Protein AF-A0A2M9JCI6-F1 (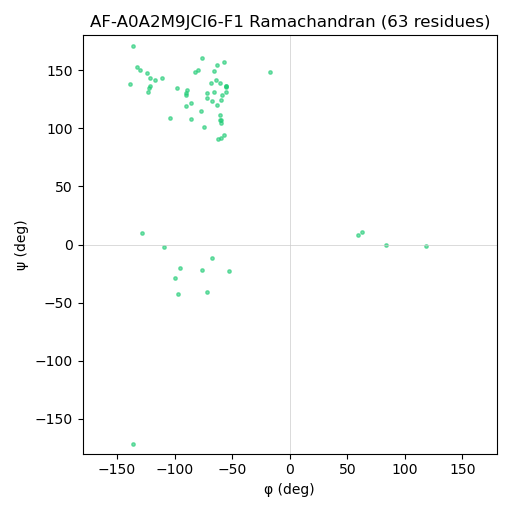afdb_monomer)

Sequence (65 aa):
MTASETQTVEGAWEYVTYAPAGSRCCACMQPIRALEPVRRGSIGRALEPSVVVYRHADKCPATQR

Secondary structure (DSSP, 8-state):
---------TT--EEEEEPPTT-BBTTT-PBPPTT-EEEEEEEEETTEEEEEEEEETTTS-S---

Radius of gyration: 13.64 Å; Cα contacts (8 Å, |Δi|>4): 97; chains: 1; bounding box: 43×26×30 Å

Mean predicted aligned error: 10.01 Å

pLDDT: mean 76.89, std 15.96, range [38.47, 93.62]

Structure (mmCIF, N/CA/C/O backbone):
data_AF-A0A2M9JCI6-F1
#
_entry.id   AF-A0A2M9JCI6-F1
#
loop_
_atom_site.group_PDB
_atom_site.id
_atom_site.type_symbol
_atom_site.label_atom_id
_atom_site.label_alt_id
_atom_site.label_comp_id
_atom_site.label_asym_id
_atom_site.label_entity_id
_atom_site.label_seq_id
_atom_site.pdbx_PDB_ins_code
_atom_site.Cartn_x
_atom_site.Cartn_y
_atom_site.Cartn_z
_atom_site.occupancy
_atom_site.B_iso_or_equiv
_atom_site.auth_seq_id
_atom_site.auth_comp_id
_atom_site.auth_asy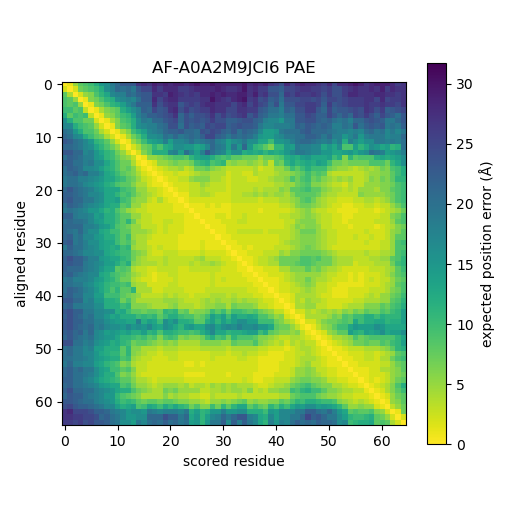m_id
_atom_site.auth_atom_id
_atom_site.pdbx_PDB_model_num
ATOM 1 N N . MET A 1 1 ? 32.007 -14.991 -9.922 1.00 38.62 1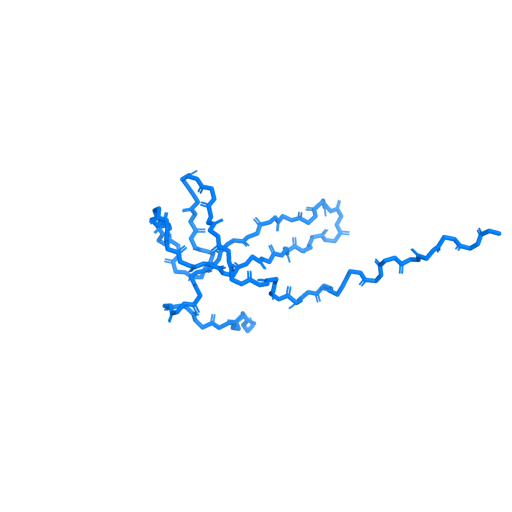 ME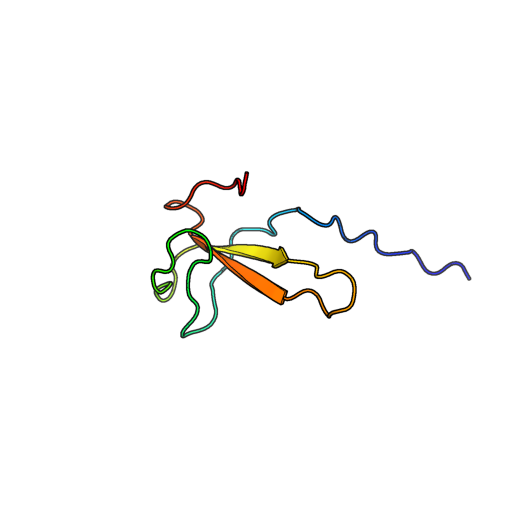T A N 1
ATOM 2 C CA . MET A 1 1 ? 31.199 -14.301 -8.896 1.00 38.62 1 MET A CA 1
ATOM 3 C C . MET A 1 1 ? 29.865 -13.974 -9.549 1.00 38.62 1 MET A C 1
ATOM 5 O O . MET A 1 1 ? 29.762 -12.965 -10.227 1.00 38.62 1 MET A O 1
ATOM 9 N N . THR A 1 2 ? 28.904 -14.895 -9.501 1.00 38.47 2 THR A N 1
ATOM 10 C CA . THR A 1 2 ? 27.581 -14.713 -10.114 1.00 38.47 2 THR A CA 1
ATOM 11 C C . THR A 1 2 ? 26.701 -13.974 -9.119 1.00 38.47 2 THR A C 1
ATOM 13 O O . THR A 1 2 ? 26.366 -14.523 -8.071 1.00 38.47 2 THR A O 1
ATOM 16 N N . ALA A 1 3 ? 26.409 -12.706 -9.405 1.00 49.97 3 ALA A N 1
ATOM 17 C CA . ALA A 1 3 ? 25.424 -11.946 -8.656 1.00 49.97 3 ALA A CA 1
ATOM 18 C C . ALA A 1 3 ? 24.065 -12.623 -8.856 1.00 49.97 3 ALA A C 1
ATOM 20 O O . ALA A 1 3 ? 23.622 -12.798 -9.987 1.00 49.97 3 ALA A O 1
ATOM 21 N N . SER A 1 4 ? 23.453 -13.061 -7.759 1.00 48.94 4 SER A N 1
ATOM 22 C CA . SER A 1 4 ? 22.093 -13.579 -7.755 1.00 48.94 4 SER A CA 1
ATOM 23 C C . SER A 1 4 ? 21.164 -12.479 -8.260 1.00 48.94 4 SER A C 1
ATOM 25 O O . SER A 1 4 ? 20.938 -11.491 -7.564 1.00 48.94 4 SER A O 1
ATOM 27 N N . GLU A 1 5 ? 20.665 -12.630 -9.484 1.00 54.34 5 GLU A N 1
ATOM 28 C CA . GLU A 1 5 ? 19.573 -11.821 -10.009 1.00 54.34 5 GLU A CA 1
ATOM 29 C C . GLU A 1 5 ? 18.364 -12.039 -9.103 1.00 54.34 5 GLU A C 1
ATOM 31 O O . GLU A 1 5 ? 17.728 -13.094 -9.101 1.00 54.34 5 GLU A O 1
ATOM 36 N N . THR A 1 6 ? 18.093 -11.043 -8.265 1.00 54.97 6 THR A N 1
ATOM 37 C CA . THR A 1 6 ? 16.878 -10.952 -7.468 1.00 54.97 6 THR A CA 1
ATOM 38 C C . THR A 1 6 ? 15.713 -10.858 -8.443 1.00 54.97 6 THR A C 1
ATOM 40 O O . THR A 1 6 ? 15.350 -9.770 -8.892 1.00 54.97 6 THR A O 1
ATOM 43 N N . GLN A 1 7 ? 15.158 -12.013 -8.812 1.00 51.03 7 GLN A N 1
ATOM 44 C CA . GLN A 1 7 ? 13.924 -12.127 -9.571 1.00 51.03 7 GLN A CA 1
ATOM 45 C C . GLN A 1 7 ? 12.819 -11.464 -8.745 1.00 51.03 7 GLN A C 1
ATOM 47 O O . GLN A 1 7 ? 12.215 -12.060 -7.855 1.00 51.03 7 GLN A O 1
A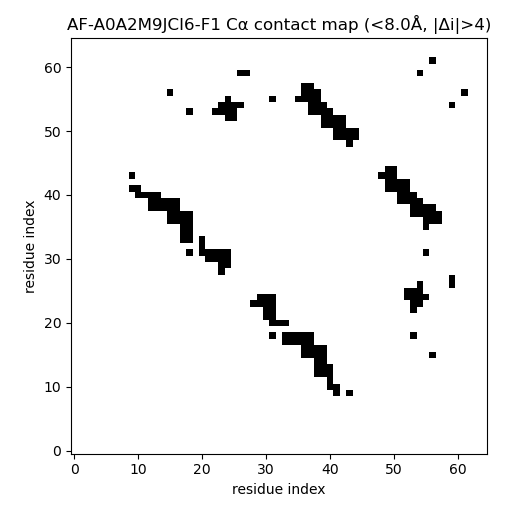TOM 52 N N . THR A 1 8 ? 12.620 -10.173 -8.994 1.00 55.06 8 THR A N 1
ATOM 53 C CA . THR A 1 8 ? 11.533 -9.397 -8.419 1.00 55.06 8 THR A CA 1
ATOM 54 C C . THR A 1 8 ? 10.301 -9.846 -9.176 1.00 55.06 8 THR A C 1
ATOM 56 O O . THR A 1 8 ? 10.128 -9.502 -10.339 1.00 55.06 8 THR A O 1
ATOM 59 N N . VAL A 1 9 ? 9.507 -10.710 -8.552 1.00 56.72 9 VAL A N 1
ATOM 60 C CA . VAL A 1 9 ? 8.220 -11.164 -9.076 1.00 56.72 9 VAL A CA 1
ATOM 61 C C . VAL A 1 9 ? 7.323 -9.947 -9.325 1.00 56.72 9 VAL A C 1
ATOM 63 O O . VAL A 1 9 ? 6.662 -9.441 -8.418 1.00 56.72 9 VAL A O 1
ATOM 66 N N . GLU A 1 10 ? 7.328 -9.441 -10.557 1.00 51.59 10 GLU A N 1
ATOM 67 C CA . GLU A 1 10 ? 6.417 -8.393 -11.004 1.00 51.59 10 GLU A CA 1
ATOM 68 C C . GLU A 1 10 ? 4.982 -8.920 -10.868 1.00 51.59 10 GLU A C 1
ATOM 70 O O . GLU A 1 10 ? 4.554 -9.811 -11.599 1.00 51.59 10 GLU A O 1
ATOM 75 N N . GLY A 1 11 ? 4.252 -8.412 -9.871 1.00 55.91 11 GLY A N 1
ATOM 76 C CA . GLY A 1 11 ? 2.848 -8.759 -9.631 1.00 55.91 11 GLY A CA 1
ATOM 77 C C . GLY A 1 11 ? 2.534 -9.431 -8.293 1.00 55.91 11 GLY A C 1
ATOM 78 O O . GLY A 1 11 ? 1.359 -9.672 -8.009 1.00 55.91 11 GLY A O 1
ATOM 79 N N . ALA A 1 12 ? 3.520 -9.700 -7.432 1.00 57.00 12 ALA A N 1
ATOM 80 C CA . ALA A 1 12 ? 3.222 -10.112 -6.062 1.00 57.00 12 ALA A CA 1
ATOM 81 C C . ALA A 1 12 ? 2.811 -8.883 -5.236 1.00 57.00 12 ALA A C 1
ATOM 83 O O . ALA A 1 12 ? 3.615 -7.981 -5.014 1.00 57.00 12 ALA A O 1
ATOM 84 N N . TRP A 1 13 ? 1.557 -8.830 -4.770 1.00 63.12 13 TRP A N 1
ATOM 85 C CA . TRP A 1 13 ? 1.199 -7.897 -3.701 1.00 63.12 13 TRP A CA 1
ATOM 86 C C . TRP A 1 13 ? 2.048 -8.242 -2.484 1.00 63.12 13 TRP A C 1
ATOM 88 O O . TRP A 1 13 ? 1.873 -9.302 -1.879 1.00 63.12 13 TRP A O 1
ATOM 98 N N . GLU A 1 14 ? 2.966 -7.351 -2.141 1.00 64.50 14 GLU A N 1
ATOM 99 C CA . GLU A 1 14 ? 3.744 -7.471 -0.924 1.00 64.50 14 GLU A CA 1
ATOM 100 C C . GLU A 1 14 ? 2.782 -7.363 0.267 1.00 64.50 14 GLU A C 1
ATOM 102 O O . GLU A 1 14 ? 1.781 -6.639 0.206 1.00 64.50 14 GLU A O 1
ATOM 107 N N . TYR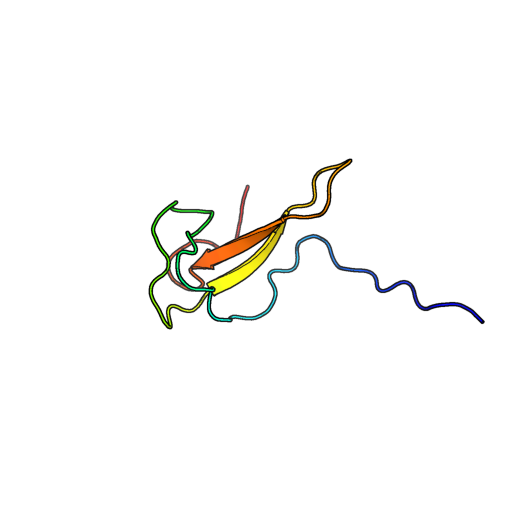 A 1 15 ? 3.065 -8.174 1.290 1.00 69.00 15 TYR A N 1
ATOM 108 C CA . TYR A 1 15 ? 2.457 -8.244 2.623 1.00 69.00 15 TYR A CA 1
ATOM 109 C C . TYR A 1 15 ? 1.633 -7.015 3.057 1.00 69.00 15 TYR A C 1
ATOM 111 O O . TYR A 1 15 ? 1.931 -5.864 2.738 1.00 69.00 15 TYR A O 1
ATOM 119 N N . VAL A 1 16 ? 0.599 -7.253 3.868 1.00 76.19 16 VAL A N 1
ATOM 120 C CA . VAL A 1 16 ? -0.217 -6.159 4.410 1.00 76.19 16 VAL A CA 1
ATOM 121 C C . VAL A 1 16 ? 0.666 -5.211 5.234 1.00 76.19 16 VAL A C 1
ATOM 123 O O . VAL A 1 16 ? 1.351 -5.633 6.162 1.00 76.19 16 VAL A O 1
ATOM 126 N N . THR A 1 17 ? 0.653 -3.932 4.870 1.00 84.94 17 THR A N 1
ATOM 127 C CA . THR A 1 17 ? 1.435 -2.844 5.472 1.00 84.94 17 THR A CA 1
ATOM 128 C C . THR A 1 17 ? 0.552 -1.607 5.673 1.00 84.94 17 THR A C 1
ATOM 130 O O . THR A 1 17 ? -0.661 -1.670 5.471 1.00 84.94 17 THR A O 1
ATOM 133 N N . TYR A 1 18 ? 1.140 -0.474 6.056 1.00 83.88 18 TYR A N 1
ATOM 134 C CA . TYR A 1 18 ? 0.471 0.824 6.150 1.00 83.88 18 TYR A CA 1
ATOM 135 C C . TYR A 1 18 ? 0.987 1.785 5.075 1.00 83.88 18 TYR A C 1
ATOM 137 O O . TYR A 1 18 ? 2.173 1.787 4.740 1.00 83.88 18 TYR A O 1
ATOM 145 N N . ALA A 1 19 ? 0.093 2.606 4.522 1.00 87.00 19 ALA A N 1
ATOM 146 C CA . ALA A 1 19 ? 0.460 3.595 3.514 1.00 87.00 19 ALA A CA 1
ATOM 147 C C . ALA A 1 19 ? 1.020 4.878 4.161 1.00 87.00 19 ALA A C 1
ATOM 149 O O . ALA A 1 19 ? 0.572 5.257 5.248 1.00 87.00 19 ALA A O 1
ATOM 150 N N . PRO A 1 20 ? 1.948 5.591 3.496 1.00 87.25 20 PRO A N 1
ATOM 151 C CA . PRO A 1 20 ? 2.390 6.902 3.953 1.00 87.25 20 PRO A CA 1
ATOM 152 C C . PRO A 1 20 ? 1.235 7.913 3.933 1.00 87.25 20 PRO A C 1
ATOM 154 O O . PRO A 1 20 ? 0.281 7.783 3.156 1.00 87.25 20 PRO A O 1
ATOM 157 N N . ALA A 1 21 ? 1.329 8.938 4.782 1.00 87.44 21 ALA A N 1
ATOM 158 C CA . ALA A 1 21 ? 0.310 9.978 4.887 1.00 87.44 21 ALA A CA 1
ATOM 159 C C . ALA A 1 21 ? 0.033 10.637 3.522 1.00 87.44 21 ALA A C 1
ATOM 161 O O . ALA A 1 21 ? 0.954 10.939 2.766 1.00 87.44 21 ALA A O 1
ATOM 162 N N . GLY A 1 22 ? -1.248 10.846 3.206 1.00 88.94 22 GLY A N 1
ATOM 163 C CA . GLY A 1 22 ? -1.682 11.414 1.924 1.00 88.94 22 GLY A CA 1
ATOM 164 C C . GLY A 1 22 ? -1.808 10.406 0.775 1.00 88.94 22 GLY A C 1
ATOM 165 O O . GLY A 1 22 ? -2.227 10.787 -0.318 1.00 88.94 22 GLY A O 1
ATOM 166 N N . SER A 1 23 ? -1.510 9.123 1.003 1.00 91.25 23 SER A N 1
ATOM 167 C CA . SER A 1 23 ? -1.688 8.080 -0.013 1.00 91.25 23 SER A CA 1
ATOM 168 C C . SER A 1 23 ? -3.154 7.849 -0.370 1.00 91.25 23 SER A C 1
ATOM 170 O O . SER A 1 23 ? -4.059 7.970 0.460 1.00 91.25 23 SER A O 1
ATOM 172 N N . ARG A 1 24 ? -3.389 7.446 -1.621 1.00 93.12 24 ARG A N 1
ATOM 173 C CA . ARG A 1 24 ? -4.713 7.080 -2.135 1.00 93.12 24 ARG A CA 1
ATOM 174 C C . ARG A 1 24 ? -4.700 5.650 -2.644 1.00 93.12 24 ARG A C 1
ATOM 176 O O . ARG A 1 24 ? -3.718 5.201 -3.229 1.00 93.12 24 ARG A O 1
ATOM 183 N N . CYS A 1 25 ? -5.807 4.949 -2.437 1.00 91.12 25 CYS A N 1
ATOM 184 C CA . CYS A 1 25 ? -5.984 3.603 -2.956 1.00 91.12 25 CYS A CA 1
ATOM 185 C C . CYS A 1 25 ? -6.077 3.647 -4.486 1.00 91.12 25 CYS A C 1
ATOM 187 O O . CYS A 1 25 ? -6.975 4.297 -5.019 1.00 91.12 25 CYS A O 1
ATOM 189 N N . CYS A 1 26 ? -5.219 2.912 -5.195 1.00 89.50 26 CYS A N 1
ATOM 190 C CA . CYS A 1 26 ? -5.222 2.881 -6.663 1.00 89.50 26 CYS A CA 1
ATOM 191 C C . CYS A 1 26 ? -6.465 2.209 -7.277 1.00 89.50 26 CYS A C 1
ATOM 193 O O . CYS A 1 26 ? -6.682 2.315 -8.478 1.00 89.50 26 CYS A O 1
ATOM 195 N N . ALA A 1 27 ? -7.284 1.522 -6.472 1.00 88.94 27 ALA A N 1
AT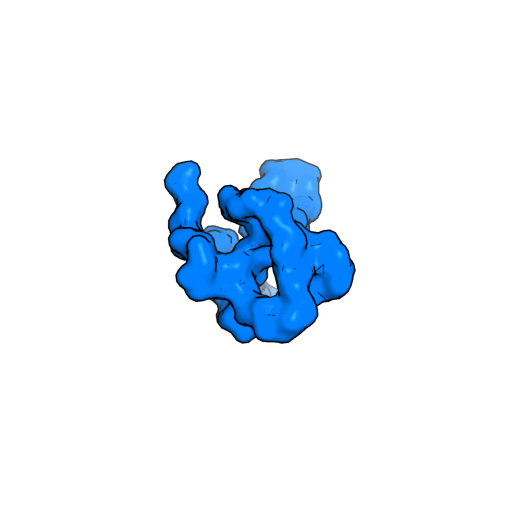OM 196 C CA . ALA A 1 27 ? -8.473 0.816 -6.949 1.00 88.94 27 ALA A CA 1
ATOM 197 C C . ALA A 1 27 ? -9.776 1.606 -6.788 1.00 88.94 27 ALA A C 1
ATOM 199 O O . ALA A 1 27 ? -10.612 1.590 -7.682 1.00 88.94 27 ALA A O 1
ATOM 200 N N . CYS A 1 28 ? -9.972 2.280 -5.652 1.00 92.06 28 CYS A N 1
ATOM 201 C CA . CYS A 1 28 ? -11.189 3.062 -5.393 1.00 92.06 28 CYS A CA 1
ATOM 202 C C . CYS A 1 28 ? -10.954 4.577 -5.397 1.00 92.06 28 CYS A C 1
ATOM 204 O O . CYS A 1 28 ? -11.895 5.341 -5.189 1.00 92.06 28 CYS A O 1
ATOM 206 N N . MET A 1 29 ? -9.704 5.018 -5.585 1.00 91.19 29 MET A N 1
ATOM 207 C CA . MET A 1 29 ? -9.276 6.423 -5.605 1.00 91.19 29 MET A CA 1
ATOM 208 C C . MET A 1 29 ? -9.571 7.211 -4.317 1.00 91.19 29 MET A C 1
ATOM 210 O O . MET A 1 29 ? -9.349 8.424 -4.269 1.00 91.19 29 MET A O 1
ATOM 214 N N . GLN A 1 30 ? -10.029 6.541 -3.256 1.00 93.62 30 GLN A N 1
ATOM 215 C CA . GLN A 1 30 ? -10.268 7.133 -1.941 1.00 93.62 30 GLN A CA 1
ATOM 216 C C . GLN A 1 30 ? -8.958 7.286 -1.153 1.00 93.62 30 GLN A C 1
ATOM 218 O O . GLN A 1 30 ? -8.030 6.490 -1.350 1.00 93.62 30 GLN A O 1
ATOM 223 N N . PRO A 1 31 ? -8.864 8.296 -0.268 1.00 93.31 31 PRO A N 1
ATOM 224 C CA . PRO A 1 31 ? -7.731 8.430 0.640 1.00 93.31 31 PRO A CA 1
ATOM 225 C C . PRO A 1 31 ? -7.623 7.205 1.553 1.00 93.31 31 PRO A C 1
ATOM 227 O O . PRO A 1 31 ? -8.637 6.713 2.046 1.00 93.31 31 PRO A O 1
ATOM 230 N N . ILE A 1 32 ? -6.393 6.744 1.778 1.00 92.38 32 ILE A N 1
ATOM 231 C CA . ILE A 1 32 ? -6.084 5.710 2.769 1.00 92.38 32 ILE A CA 1
ATOM 232 C C . ILE A 1 32 ? -5.886 6.418 4.108 1.00 92.38 32 ILE A C 1
ATOM 234 O O . ILE A 1 32 ? -5.048 7.317 4.221 1.00 92.38 32 ILE A O 1
ATOM 238 N N . ARG A 1 33 ? -6.670 6.054 5.124 1.00 90.69 33 ARG A N 1
ATOM 239 C CA . ARG A 1 33 ? -6.540 6.632 6.465 1.00 90.69 33 ARG A CA 1
ATOM 240 C C . ARG A 1 33 ? -5.337 6.038 7.193 1.00 90.69 33 ARG A C 1
ATOM 242 O O . ARG A 1 33 ? -4.836 4.966 6.858 1.00 90.69 33 ARG A O 1
ATOM 249 N N . ALA A 1 34 ? -4.885 6.747 8.224 1.00 86.12 34 ALA A N 1
ATOM 250 C CA . ALA A 1 34 ? -3.839 6.246 9.104 1.00 86.12 34 ALA A CA 1
ATOM 251 C C . ALA A 1 34 ? -4.239 4.880 9.680 1.00 86.12 34 ALA A C 1
ATOM 253 O O . ALA A 1 34 ? -5.377 4.704 10.116 1.00 86.12 34 ALA A O 1
ATOM 254 N N . LEU A 1 35 ? -3.290 3.940 9.679 1.00 86.06 35 LEU A N 1
ATOM 255 C CA . LEU A 1 35 ? -3.468 2.569 10.168 1.00 86.06 35 LEU A CA 1
ATOM 256 C C . LEU A 1 35 ? -4.504 1.728 9.401 1.00 86.06 35 LEU A C 1
ATOM 258 O O . LEU A 1 35 ? -4.835 0.632 9.845 1.00 86.06 35 LEU A O 1
ATOM 262 N N . GLU A 1 36 ? -5.004 2.181 8.245 1.00 90.06 36 GLU A N 1
ATOM 263 C CA . GLU A 1 36 ? -5.74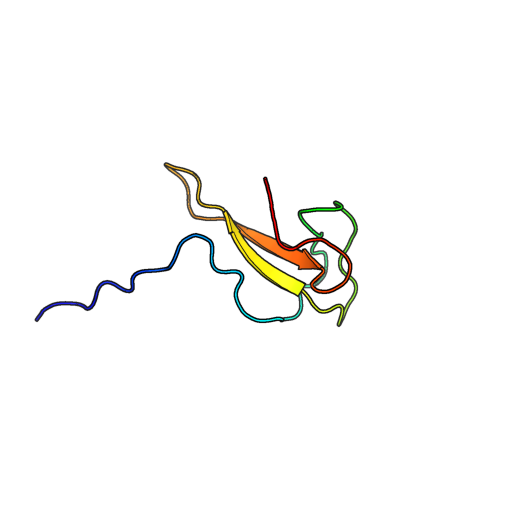8 1.278 7.368 1.00 90.06 36 GLU A CA 1
ATOM 264 C C . GLU A 1 36 ? -4.775 0.277 6.723 1.00 90.06 36 GLU A C 1
ATOM 266 O O . GLU A 1 36 ? -3.781 0.696 6.115 1.00 90.06 36 GLU A O 1
ATOM 271 N N . PRO A 1 37 ? -5.036 -1.038 6.838 1.00 90.19 37 PRO A N 1
ATOM 272 C CA . PRO A 1 37 ? -4.199 -2.055 6.224 1.00 90.19 37 PRO A CA 1
ATOM 273 C C . PRO A 1 37 ? -4.270 -1.950 4.699 1.00 90.19 37 PRO A C 1
ATOM 275 O O . PRO A 1 37 ? -5.346 -1.892 4.088 1.00 90.19 37 PRO A O 1
ATOM 278 N N . VAL A 1 38 ? -3.103 -1.955 4.064 1.00 90.75 38 VAL A N 1
ATOM 279 C CA . VAL A 1 38 ? -2.962 -1.872 2.613 1.00 90.75 38 VAL A CA 1
ATOM 280 C C . VAL A 1 38 ? -2.051 -2.954 2.070 1.00 90.75 38 VAL A C 1
ATOM 282 O O . VAL A 1 38 ? -1.106 -3.391 2.716 1.00 90.75 38 VAL A O 1
ATOM 285 N N . ARG A 1 39 ? -2.316 -3.357 0.835 1.00 89.19 39 ARG A N 1
ATOM 286 C CA . ARG A 1 39 ? -1.394 -4.120 0.003 1.00 89.19 39 ARG A CA 1
ATOM 287 C C . ARG A 1 39 ? -0.532 -3.137 -0.776 1.00 89.19 39 ARG A C 1
ATOM 289 O O . ARG A 1 39 ? -1.057 -2.179 -1.358 1.00 89.19 39 ARG A O 1
ATOM 296 N N . ARG A 1 40 ? 0.775 -3.378 -0.783 1.00 88.00 40 ARG A N 1
ATOM 297 C CA . ARG A 1 40 ? 1.737 -2.611 -1.576 1.00 88.00 40 ARG A CA 1
ATOM 298 C C . ARG A 1 40 ? 2.031 -3.370 -2.863 1.00 88.00 40 ARG A C 1
ATOM 300 O O . ARG A 1 40 ? 2.236 -4.579 -2.837 1.00 88.00 40 ARG A O 1
ATOM 307 N N . GLY A 1 41 ? 2.026 -2.661 -3.979 1.00 85.62 41 GLY A N 1
ATOM 308 C CA . GLY A 1 41 ? 2.438 -3.194 -5.270 1.00 85.62 41 GLY A CA 1
ATOM 309 C C . GLY A 1 41 ? 3.321 -2.197 -6.003 1.00 85.62 41 GLY A C 1
ATOM 310 O O . GLY A 1 41 ? 3.445 -1.039 -5.601 1.00 85.62 41 GLY A O 1
ATOM 311 N N . SER A 1 42 ? 3.913 -2.642 -7.098 1.00 84.88 42 SER A N 1
ATOM 312 C CA . SER A 1 42 ? 4.639 -1.806 -8.046 1.00 84.88 42 SER A CA 1
ATOM 313 C C . SER A 1 42 ? 4.008 -1.967 -9.423 1.00 84.88 42 SER A C 1
ATOM 315 O O . SER A 1 42 ? 3.677 -3.073 -9.845 1.00 84.88 42 SER A O 1
ATOM 317 N N . ILE A 1 43 ? 3.799 -0.853 -10.118 1.00 81.88 43 ILE A N 1
ATOM 318 C CA . ILE A 1 43 ? 3.370 -0.857 -11.515 1.00 81.88 43 ILE A CA 1
ATOM 319 C C . ILE A 1 43 ? 4.596 -0.504 -12.347 1.00 81.88 43 ILE A C 1
ATOM 321 O O . ILE A 1 43 ? 5.077 0.630 -12.301 1.00 81.88 43 ILE A O 1
ATOM 325 N N . GLY A 1 44 ? 5.122 -1.498 -13.063 1.00 78.56 44 GLY A N 1
ATOM 326 C CA . GLY A 1 44 ? 6.166 -1.306 -14.062 1.00 78.56 44 GLY A CA 1
ATOM 327 C C . GLY A 1 44 ? 5.620 -0.545 -15.267 1.00 78.56 44 GLY A C 1
ATOM 328 O O . GLY A 1 44 ? 4.503 -0.789 -15.725 1.00 78.56 44 GLY A O 1
ATOM 329 N N . ARG A 1 45 ? 6.406 0.393 -15.789 1.00 74.44 45 ARG A N 1
ATOM 330 C CA . ARG A 1 45 ? 6.137 1.069 -17.059 1.00 74.44 45 ARG A CA 1
ATOM 331 C C . ARG A 1 45 ? 7.365 0.844 -17.933 1.00 74.44 45 ARG A C 1
ATOM 333 O O . ARG A 1 45 ? 8.477 1.023 -17.466 1.00 74.44 45 ARG A O 1
ATOM 340 N N . ALA A 1 46 ? 7.165 0.412 -19.179 1.00 72.44 46 ALA A N 1
ATOM 341 C CA . ALA A 1 46 ? 8.193 -0.244 -20.004 1.00 72.44 46 ALA A CA 1
ATOM 342 C C . ALA A 1 46 ? 9.542 0.493 -20.152 1.00 72.44 46 ALA A C 1
ATOM 344 O O . ALA A 1 46 ? 10.543 -0.136 -20.468 1.00 72.44 46 ALA A O 1
ATOM 345 N N . LEU A 1 47 ? 9.572 1.810 -19.951 1.00 74.25 47 LEU A N 1
ATOM 346 C CA . LEU A 1 47 ? 10.773 2.641 -20.077 1.00 74.25 47 LEU A CA 1
ATOM 347 C C . LEU A 1 47 ? 11.012 3.519 -18.842 1.00 74.25 47 LEU A C 1
ATOM 349 O O . LEU A 1 47 ? 11.839 4.422 -18.883 1.00 74.25 47 LEU A O 1
ATOM 353 N N . GLU A 1 48 ? 10.263 3.296 -17.763 1.00 75.44 48 GLU A N 1
ATOM 354 C CA . GLU A 1 48 ? 10.217 4.189 -16.609 1.00 75.44 48 GLU A CA 1
ATOM 355 C C . GLU A 1 48 ? 10.360 3.385 -15.310 1.00 75.44 48 GLU A C 1
ATOM 357 O O . GLU A 1 48 ? 9.956 2.219 -15.252 1.00 75.44 48 GLU A O 1
ATOM 362 N N . PRO A 1 49 ? 10.891 3.995 -14.238 1.00 79.69 49 PRO A N 1
ATOM 363 C CA . PRO A 1 49 ? 10.956 3.345 -12.938 1.00 79.69 49 PRO A CA 1
ATOM 364 C C . PRO A 1 49 ? 9.568 2.882 -12.492 1.00 79.69 49 PRO A C 1
ATOM 366 O O . PRO A 1 49 ? 8.585 3.619 -12.604 1.00 79.69 49 PRO A O 1
ATOM 369 N N . SER A 1 50 ? 9.486 1.665 -11.956 1.00 82.31 50 SER A N 1
ATOM 370 C CA . SER A 1 50 ? 8.233 1.135 -11.426 1.00 82.31 50 SER A CA 1
ATOM 371 C C . SER A 1 50 ? 7.693 2.040 -10.315 1.00 82.31 50 SER A C 1
ATOM 373 O O . SER A 1 50 ? 8.407 2.338 -9.353 1.00 82.31 50 SER A O 1
ATOM 375 N N . VAL A 1 51 ? 6.429 2.445 -10.419 1.00 84.38 51 VAL A N 1
ATOM 376 C CA . VAL A 1 51 ? 5.787 3.316 -9.428 1.00 84.38 51 VAL A CA 1
ATOM 377 C C . VAL A 1 51 ? 5.141 2.463 -8.346 1.00 84.38 51 VAL A C 1
ATOM 379 O O . VAL A 1 51 ? 4.393 1.528 -8.634 1.00 84.38 51 VAL A O 1
ATOM 382 N N . VAL A 1 52 ? 5.413 2.798 -7.086 1.00 86.75 52 VAL A N 1
ATOM 383 C CA . VAL A 1 52 ? 4.797 2.140 -5.930 1.00 86.75 52 VAL A CA 1
ATOM 384 C C . VAL A 1 52 ? 3.337 2.562 -5.819 1.00 86.75 52 VAL A C 1
ATOM 386 O O . VAL A 1 52 ? 3.022 3.751 -5.814 1.00 86.75 52 VAL A O 1
ATOM 389 N N . VAL A 1 53 ? 2.448 1.585 -5.675 1.00 88.81 53 VAL A N 1
ATOM 390 C CA . VAL A 1 53 ? 1.015 1.796 -5.484 1.00 88.81 53 VAL A CA 1
ATOM 391 C C . VAL A 1 53 ? 0.519 1.117 -4.216 1.00 88.81 53 VAL A C 1
ATOM 393 O O . VAL A 1 53 ? 0.998 0.055 -3.817 1.00 88.81 53 VAL A O 1
ATOM 396 N N . TYR A 1 54 ? -0.482 1.734 -3.593 1.00 90.25 54 TYR A N 1
ATOM 397 C CA . TYR A 1 54 ? -1.126 1.237 -2.383 1.00 90.25 54 TYR A CA 1
ATOM 398 C C . TYR A 1 54 ? -2.597 0.940 -2.658 1.00 90.25 54 TYR A C 1
ATOM 400 O O . TYR A 1 54 ? -3.276 1.686 -3.369 1.00 90.25 54 TYR A O 1
ATOM 408 N N . ARG A 1 55 ? -3.108 -0.141 -2.069 1.00 89.50 55 ARG A N 1
ATOM 409 C CA . ARG A 1 55 ? -4.504 -0.572 -2.205 1.00 89.50 55 ARG A CA 1
ATOM 410 C C . ARG A 1 55 ? -5.039 -1.053 -0.865 1.00 89.50 55 ARG A C 1
ATOM 412 O O . ARG A 1 55 ? -4.332 -1.779 -0.182 1.00 89.50 55 ARG A O 1
ATOM 419 N N . HIS A 1 56 ? -6.275 -0.710 -0.493 1.00 92.44 56 HIS A N 1
ATOM 420 C CA . HIS A 1 56 ? -6.888 -1.253 0.730 1.00 92.44 56 HIS A CA 1
ATOM 421 C C . HIS A 1 56 ? -6.868 -2.784 0.718 1.00 92.44 56 HIS A C 1
ATOM 423 O O . HIS A 1 56 ? -7.277 -3.386 -0.275 1.00 92.44 56 HIS A O 1
ATOM 429 N N . ALA A 1 57 ? -6.416 -3.397 1.813 1.00 88.56 57 ALA A N 1
ATOM 430 C CA . ALA A 1 57 ? -6.299 -4.848 1.906 1.00 88.56 57 ALA A CA 1
ATOM 431 C C . ALA A 1 57 ? -7.667 -5.544 2.002 1.00 88.56 57 ALA A C 1
ATOM 433 O O . ALA A 1 57 ? -7.863 -6.558 1.334 1.00 88.56 57 ALA A O 1
ATOM 434 N N . ASP A 1 58 ? -8.596 -4.972 2.777 1.00 85.62 58 ASP A N 1
ATOM 435 C CA . ASP A 1 58 ? -9.897 -5.590 3.081 1.00 85.62 58 ASP A CA 1
ATOM 436 C C . ASP A 1 58 ? -11.053 -5.059 2.227 1.00 85.62 58 ASP A C 1
ATOM 438 O O . ASP A 1 58 ? -12.028 -5.760 1.974 1.00 85.62 58 ASP A O 1
ATOM 442 N N . LYS A 1 59 ? -10.972 -3.797 1.784 1.00 84.94 59 LYS A N 1
ATOM 443 C CA . LYS A 1 59 ? -12.100 -3.105 1.126 1.00 84.94 59 LYS A CA 1
ATOM 444 C C . LYS A 1 59 ? -12.071 -3.174 -0.391 1.00 84.94 59 LYS A C 1
ATOM 446 O O . LYS A 1 59 ? -13.074 -2.888 -1.039 1.00 84.94 59 LYS A O 1
ATOM 451 N N . CYS A 1 60 ? -10.913 -3.456 -0.973 1.00 86.38 60 CYS A N 1
ATOM 452 C CA . CYS A 1 60 ? -10.737 -3.449 -2.415 1.00 86.38 60 CYS A CA 1
ATOM 453 C C . CYS A 1 60 ? -10.269 -4.839 -2.863 1.00 86.38 60 CYS A C 1
ATOM 455 O O . CYS A 1 60 ? -9.387 -5.400 -2.217 1.00 86.38 60 CYS A O 1
ATOM 457 N N . PRO A 1 61 ? -10.826 -5.397 -3.959 1.00 79.06 61 PRO A N 1
ATOM 458 C CA . PRO A 1 61 ? -10.454 -6.737 -4.435 1.00 79.06 61 PRO A CA 1
ATOM 459 C C . PRO A 1 61 ? -8.946 -6.814 -4.712 1.00 79.06 61 PRO A C 1
ATOM 461 O O . PRO A 1 61 ? -8.351 -5.786 -4.933 1.00 79.06 61 PRO A O 1
ATOM 464 N N . ALA A 1 62 ? -8.271 -7.963 -4.717 1.00 66.00 62 ALA A N 1
ATOM 465 C CA . ALA A 1 62 ? -6.819 -7.973 -4.993 1.00 66.00 62 ALA A CA 1
ATOM 466 C C . ALA A 1 62 ? -6.483 -7.789 -6.492 1.00 66.00 62 ALA A C 1
ATOM 468 O O . ALA A 1 62 ? -5.393 -7.346 -6.851 1.00 66.00 62 ALA A O 1
ATOM 469 N N . THR A 1 63 ? -7.426 -8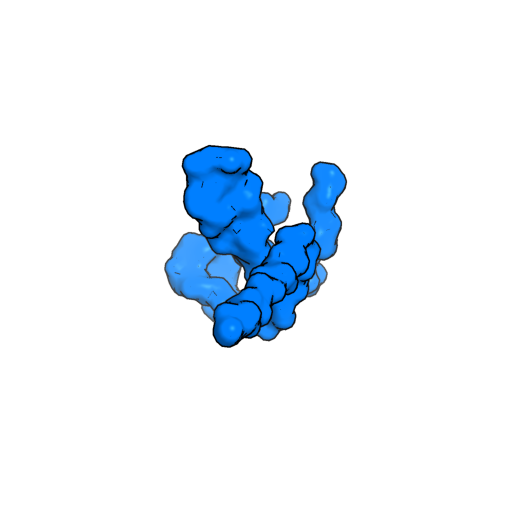.089 -7.381 1.00 59.00 63 THR A N 1
ATOM 470 C CA . THR A 1 63 ? -7.188 -8.176 -8.826 1.00 59.00 63 THR A CA 1
ATOM 471 C C . THR A 1 63 ? -7.410 -6.828 -9.516 1.00 59.00 63 THR A C 1
ATOM 473 O O . THR A 1 63 ? -8.421 -6.158 -9.290 1.00 59.00 63 THR A O 1
ATOM 476 N N . GLN A 1 64 ? -6.427 -6.390 -10.303 1.00 52.16 64 GLN A N 1
ATOM 477 C CA . GLN A 1 64 ? -6.635 -5.533 -11.476 1.00 52.16 64 GLN A CA 1
ATOM 478 C C . GLN A 1 64 ? -6.841 -6.525 -12.632 1.00 52.16 64 GLN A C 1
ATOM 480 O O . GLN A 1 64 ? -5.999 -7.405 -12.805 1.00 52.16 64 GLN A O 1
ATOM 485 N N . ARG A 1 65 ? -7.999 -6.494 -13.296 1.00 42.38 65 ARG A N 1
ATOM 486 C CA . ARG A 1 65 ? -8.213 -7.265 -14.530 1.00 42.38 65 ARG A CA 1
ATOM 487 C C . ARG A 1 65 ? -7.547 -6.547 -15.690 1.00 42.38 65 ARG A C 1
ATOM 489 O O . ARG A 1 65 ? -7.559 -5.297 -15.649 1.00 42.38 65 ARG A O 1
#

Nearest PDB structures (foldseek):
  2mi5-assembly1_A  TM=3.177E-01  e=6.652E+00  Diguetia canities

Foldseek 3Di:
DDDPPPPPPQQDFPDWDFDPPPAAAPAPRHGGDGPQTWTWHWQDDPVDPTDIHIHGPPPGDSDDD

Solvent-accessible surface area (backbone atoms only — not comparable to full-atom values): 4316 Å² total; per-residue (Å²): 137,83,76,79,78,79,81,72,68,86,76,58,68,44,70,82,42,68,70,62,91,87,36,48,17,78,82,78,69,44,75,54,59,88,86,43,55,16,30,38,39,63,50,78,43,103,90,48,81,59,45,79,44,40,30,46,55,86,86,40,78,92,76,82,130